Protein AF-A0AAF0TK35-F1 (afdb_monomer_lite)

Secondary structure (DSSP, 8-state):
-HHHHHHHHHHHHHHHH----------PPTTTT--SPPPGGGEETTEE-STT-STT-EEESSEEEEETT-EETTEEPP-SSSSEEEEE-TT-EEE-----PPTT------------

Organism: Solanum verrucosum (NCBI:txid315347)

Radius of gyration: 23.38 Å; chains: 1; bounding box: 75×23×52 Å

Structure (mmCIF, N/CA/C/O backbone):
data_AF-A0AAF0TK35-F1
#
_entry.id   AF-A0AAF0TK35-F1
#
loop_
_atom_site.group_PDB
_atom_site.id
_atom_site.type_symbol
_atom_site.label_atom_id
_atom_site.label_alt_id
_atom_site.label_comp_id
_atom_site.label_asym_id
_atom_site.label_entity_id
_atom_site.label_seq_id
_atom_site.pdbx_PDB_ins_code
_atom_site.Cartn_x
_atom_site.Cartn_y
_atom_site.Cartn_z
_atom_site.occupancy
_atom_site.B_iso_or_equiv
_atom_site.auth_seq_id
_atom_site.auth_comp_id
_atom_site.auth_asym_id
_atom_site.auth_atom_id
_atom_site.pdbx_PDB_model_num
ATOM 1 N N . MET A 1 1 ? 59.670 3.282 -28.898 1.00 56.31 1 MET A N 1
ATOM 2 C CA . MET A 1 1 ? 58.350 3.145 -29.568 1.00 56.31 1 MET A CA 1
ATOM 3 C C . MET A 1 1 ? 57.516 1.956 -29.062 1.00 56.31 1 MET A C 1
ATOM 5 O O . MET A 1 1 ? 56.317 2.127 -28.905 1.00 56.31 1 MET A O 1
ATOM 9 N N . LYS A 1 2 ? 58.109 0.785 -28.758 1.00 59.00 2 LYS A N 1
ATOM 10 C CA . LYS A 1 2 ? 57.382 -0.399 -28.238 1.00 59.00 2 LYS A CA 1
ATOM 11 C C . LYS A 1 2 ? 56.727 -0.200 -26.855 1.00 59.00 2 LYS A C 1
ATOM 13 O O . LYS A 1 2 ? 55.575 -0.569 -26.687 1.00 59.00 2 LYS A O 1
ATOM 18 N N . MET A 1 3 ? 57.412 0.453 -25.913 1.00 61.06 3 MET A N 1
ATOM 19 C CA . MET A 1 3 ? 56.918 0.656 -24.538 1.00 61.06 3 MET A CA 1
ATOM 20 C C . MET A 1 3 ? 55.637 1.509 -24.479 1.00 61.06 3 MET A C 1
ATOM 22 O O . MET A 1 3 ? 54.657 1.098 -23.879 1.00 61.06 3 MET A O 1
ATOM 26 N N . LYS A 1 4 ? 55.583 2.625 -25.226 1.00 68.94 4 LYS A N 1
ATOM 27 C CA . LYS A 1 4 ? 54.382 3.481 -25.325 1.00 68.94 4 LYS A CA 1
ATOM 28 C C . LYS A 1 4 ? 53.151 2.750 -25.884 1.00 68.94 4 LYS A C 1
ATOM 30 O O . LYS A 1 4 ? 52.040 3.075 -25.496 1.00 68.94 4 LYS A O 1
ATOM 35 N N . LYS A 1 5 ? 53.336 1.773 -26.786 1.00 68.94 5 LYS A N 1
ATOM 36 C CA . LYS A 1 5 ? 52.230 0.953 -27.318 1.00 68.94 5 LYS A CA 1
ATOM 37 C C . LYS A 1 5 ? 51.686 -0.029 -26.279 1.00 68.94 5 LYS A C 1
ATOM 39 O O . LYS A 1 5 ? 50.491 -0.283 -26.276 1.00 68.94 5 LYS A O 1
ATOM 44 N N . MET A 1 6 ? 52.553 -0.566 -25.422 1.00 72.31 6 MET A N 1
ATOM 45 C CA . MET A 1 6 ? 52.169 -1.505 -24.366 1.00 72.31 6 MET A CA 1
ATOM 46 C C . MET A 1 6 ? 51.419 -0.794 -23.232 1.00 72.31 6 MET A C 1
ATOM 48 O O . MET A 1 6 ? 50.382 -1.276 -22.798 1.00 72.31 6 MET A O 1
ATOM 52 N N . GLU A 1 7 ? 51.867 0.405 -22.852 1.00 79.50 7 GLU A N 1
ATOM 53 C CA . GLU A 1 7 ? 51.141 1.300 -21.936 1.00 79.50 7 GLU A CA 1
ATOM 54 C C . GLU A 1 7 ? 49.747 1.654 -22.483 1.00 79.50 7 GLU A C 1
ATOM 56 O O . GLU A 1 7 ? 48.750 1.559 -21.773 1.00 79.50 7 GLU A O 1
ATOM 61 N N . LEU A 1 8 ? 49.656 1.986 -23.777 1.00 77.94 8 LEU A N 1
ATOM 62 C CA . LEU A 1 8 ? 48.383 2.300 -24.429 1.00 77.94 8 LEU A CA 1
ATOM 63 C C . LEU A 1 8 ? 47.435 1.091 -24.463 1.00 77.94 8 LEU A C 1
ATOM 65 O O . LEU A 1 8 ? 46.242 1.243 -24.220 1.00 77.94 8 LEU A O 1
ATOM 69 N N . LEU A 1 9 ? 47.961 -0.108 -24.735 1.00 78.31 9 LEU A N 1
ATOM 70 C CA . LEU A 1 9 ? 47.181 -1.347 -24.730 1.00 78.31 9 LEU A CA 1
ATOM 71 C C . LEU A 1 9 ? 46.650 -1.668 -23.328 1.00 78.31 9 LEU A C 1
ATOM 73 O O . LEU A 1 9 ? 45.486 -2.031 -23.194 1.00 78.31 9 LEU A O 1
ATOM 77 N N . ASN A 1 10 ? 47.470 -1.478 -22.291 1.00 75.00 10 ASN A N 1
ATOM 78 C CA . ASN A 1 10 ? 47.063 -1.682 -20.901 1.00 75.00 10 ASN A CA 1
ATOM 79 C C . ASN A 1 10 ? 45.978 -0.690 -20.469 1.00 75.00 10 ASN A C 1
ATOM 81 O O . ASN A 1 10 ? 45.029 -1.089 -19.802 1.00 75.00 10 ASN A O 1
ATOM 85 N N . ILE A 1 11 ? 46.065 0.573 -20.897 1.00 78.38 11 ILE A N 1
ATOM 86 C CA . ILE A 1 11 ? 45.022 1.578 -20.645 1.00 78.38 11 ILE A CA 1
ATOM 87 C C . ILE A 1 11 ? 43.705 1.172 -21.325 1.00 78.38 11 ILE A C 1
ATOM 89 O O . ILE A 1 11 ? 42.656 1.206 -20.687 1.00 78.38 11 ILE A O 1
ATOM 93 N N . VAL A 1 12 ? 43.748 0.729 -22.588 1.00 77.62 12 VAL A N 1
ATOM 94 C CA . VAL A 1 12 ? 42.556 0.251 -23.318 1.00 77.62 12 VAL A CA 1
ATOM 95 C C . VAL A 1 12 ? 41.934 -0.971 -22.637 1.00 77.62 12 VAL A C 1
ATOM 97 O O . VAL A 1 12 ? 40.714 -1.034 -22.498 1.00 77.62 12 VAL A O 1
ATOM 100 N N . LEU A 1 13 ? 42.758 -1.915 -22.171 1.00 75.38 13 LEU A N 1
ATOM 101 C CA . LEU A 1 13 ? 42.280 -3.092 -21.447 1.00 75.38 13 LEU A CA 1
ATOM 102 C C . LEU A 1 13 ? 41.641 -2.708 -20.102 1.00 75.38 13 LEU A C 1
ATOM 104 O O . LEU A 1 13 ? 40.608 -3.265 -19.743 1.00 75.38 13 LEU A O 1
ATOM 108 N N . LEU A 1 14 ? 42.202 -1.716 -19.396 1.00 67.56 14 LEU A N 1
ATOM 109 C CA . LEU A 1 14 ? 41.631 -1.186 -18.156 1.00 67.56 14 LEU A CA 1
ATOM 110 C C . LEU A 1 14 ? 40.229 -0.610 -18.399 1.00 67.56 14 LEU A C 1
ATOM 112 O O . LEU A 1 14 ? 39.290 -0.984 -17.701 1.00 67.56 14 LEU A O 1
ATOM 116 N N . PHE A 1 15 ? 40.057 0.226 -19.431 1.00 65.25 15 PHE A N 1
ATOM 117 C CA . PHE A 1 15 ? 38.752 0.803 -19.780 1.00 65.25 15 PHE A CA 1
ATOM 118 C C . PHE A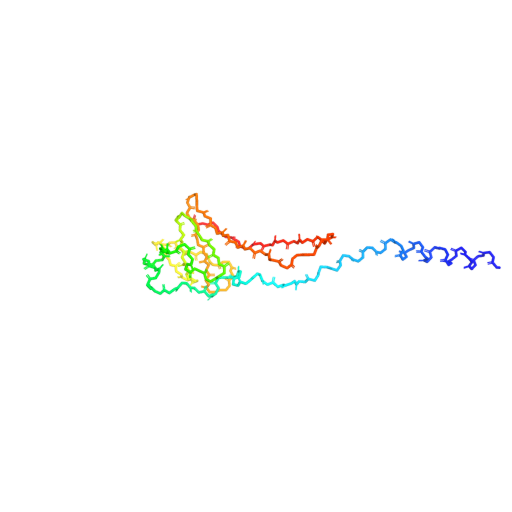 1 15 ? 37.728 -0.249 -20.228 1.00 65.25 15 PHE A C 1
ATOM 120 O O . PHE A 1 15 ? 36.547 -0.100 -19.927 1.00 65.25 15 PHE A O 1
ATOM 127 N N . ALA A 1 16 ? 38.161 -1.339 -20.871 1.00 63.97 16 ALA A N 1
ATOM 128 C CA . ALA A 1 16 ? 37.281 -2.441 -21.269 1.00 63.97 16 ALA A CA 1
ATOM 129 C C . ALA A 1 16 ? 36.735 -3.265 -20.085 1.00 63.97 16 ALA A C 1
ATOM 131 O O . ALA A 1 16 ? 35.767 -4.003 -20.249 1.00 63.97 16 ALA A O 1
ATOM 132 N N . THR A 1 17 ? 37.334 -3.144 -18.895 1.00 61.25 17 THR A N 1
ATOM 133 C CA . THR A 1 17 ? 36.877 -3.844 -17.678 1.00 61.25 17 THR A CA 1
ATOM 134 C C . THR A 1 17 ? 35.989 -2.990 -16.772 1.00 61.25 17 THR A C 1
ATOM 136 O O . THR A 1 17 ? 35.397 -3.512 -15.825 1.00 61.25 17 THR A O 1
ATOM 139 N N . ILE A 1 18 ? 35.848 -1.692 -17.068 1.00 61.44 18 ILE A N 1
ATOM 140 C CA . ILE A 1 18 ? 34.984 -0.784 -16.309 1.00 61.44 18 ILE A CA 1
ATOM 141 C C . ILE A 1 18 ? 33.526 -1.047 -16.712 1.00 61.44 18 ILE A C 1
ATOM 143 O O . ILE A 1 18 ? 32.957 -0.392 -17.581 1.00 61.44 18 ILE A O 1
ATOM 147 N N . ASN A 1 19 ? 32.900 -2.016 -16.049 1.00 57.22 19 ASN A N 1
ATOM 148 C CA . ASN A 1 19 ? 31.448 -2.140 -16.029 1.00 57.22 19 ASN A CA 1
ATOM 149 C C . ASN A 1 19 ? 30.915 -1.143 -14.994 1.00 57.22 19 ASN A C 1
ATOM 151 O O . ASN A 1 19 ? 30.770 -1.482 -13.819 1.00 57.22 19 ASN A O 1
ATOM 155 N N . VAL A 1 20 ? 30.663 0.108 -15.395 1.00 57.19 20 VAL A N 1
ATOM 156 C CA . VAL A 1 20 ? 29.907 1.025 -14.531 1.00 57.19 20 VAL A CA 1
ATOM 157 C C . VAL A 1 20 ? 28.461 0.538 -14.515 1.00 57.19 20 VAL A C 1
ATOM 159 O O . VAL A 1 20 ? 27.697 0.801 -15.441 1.00 57.19 20 VAL A O 1
ATOM 162 N N . ALA A 1 21 ? 28.076 -0.190 -13.470 1.00 55.84 21 ALA A N 1
ATOM 163 C CA . ALA A 1 21 ? 26.673 -0.434 -13.172 1.00 55.84 21 ALA A CA 1
ATOM 164 C C . ALA A 1 21 ? 26.067 0.877 -12.647 1.00 55.84 21 ALA A C 1
ATOM 166 O O . ALA A 1 21 ? 25.993 1.111 -11.443 1.00 55.84 21 ALA A O 1
ATOM 167 N N . LEU A 1 22 ? 25.697 1.780 -13.557 1.00 53.47 22 LEU A N 1
ATOM 168 C CA . LEU A 1 22 ? 24.882 2.942 -13.218 1.00 53.47 22 LEU A CA 1
ATOM 169 C C . LEU A 1 22 ? 23.465 2.443 -12.914 1.00 53.47 22 LEU A C 1
ATOM 171 O O . LEU A 1 22 ? 22.657 2.278 -13.824 1.00 53.47 22 LEU A O 1
ATOM 175 N N . SER A 1 23 ? 23.157 2.182 -11.641 1.00 54.59 23 SER A N 1
ATOM 176 C CA . SER A 1 23 ? 21.766 2.050 -11.205 1.00 54.59 23 SER A CA 1
ATOM 177 C C . SER A 1 23 ? 21.183 3.455 -11.075 1.00 54.59 23 SER A C 1
ATOM 179 O O . SER A 1 23 ? 21.419 4.147 -10.082 1.00 54.59 23 SER A O 1
ATOM 181 N N . VAL A 1 24 ? 20.456 3.907 -12.092 1.00 60.31 24 VAL A N 1
ATOM 182 C CA . VAL A 1 24 ? 19.600 5.086 -11.945 1.00 60.31 24 VAL A CA 1
ATOM 183 C C . VAL A 1 24 ? 18.477 4.696 -10.982 1.00 60.31 24 VAL A C 1
ATOM 185 O O . VAL A 1 24 ? 17.807 3.687 -11.188 1.00 60.31 24 VAL A O 1
ATO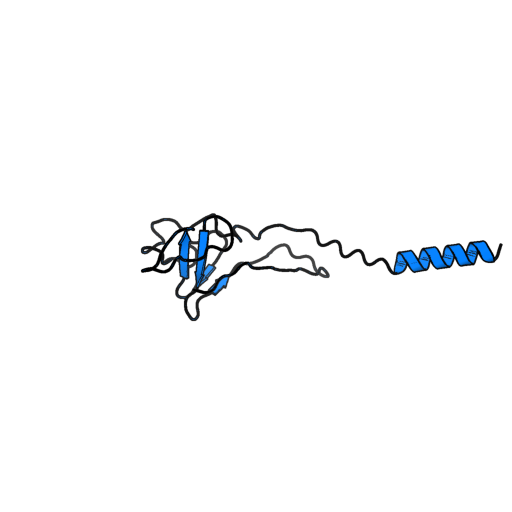M 188 N N . GLN A 1 25 ? 18.303 5.447 -9.892 1.00 60.84 25 GLN A N 1
ATOM 189 C CA . GLN A 1 25 ? 17.103 5.308 -9.071 1.00 60.84 25 GLN A CA 1
ATOM 190 C C . GLN A 1 25 ? 15.935 5.920 -9.848 1.00 60.84 25 GLN A C 1
ATOM 192 O O . GLN A 1 25 ? 15.770 7.136 -9.858 1.00 60.84 25 GLN A O 1
ATOM 197 N N . ASP A 1 26 ? 15.116 5.067 -10.462 1.00 69.81 26 ASP A N 1
ATOM 198 C CA . ASP A 1 26 ? 13.867 5.465 -11.135 1.00 69.81 26 ASP A CA 1
ATOM 199 C C . ASP A 1 26 ? 12.784 5.950 -10.144 1.00 69.81 26 ASP A C 1
ATOM 201 O O . ASP A 1 26 ? 11.714 6.409 -10.544 1.00 69.81 26 ASP A O 1
ATOM 205 N N . GLY A 1 27 ? 13.079 5.908 -8.840 1.00 86.06 27 GLY A N 1
ATOM 206 C CA . GLY A 1 27 ? 12.195 6.355 -7.773 1.00 86.06 27 GLY A CA 1
ATOM 207 C C . GLY A 1 27 ? 11.132 5.318 -7.422 1.00 86.06 27 GLY A C 1
ATOM 208 O O . GLY A 1 27 ? 11.296 4.118 -7.647 1.00 86.06 27 GLY A O 1
ATOM 209 N N . LEU A 1 28 ? 10.048 5.786 -6.808 1.00 90.56 28 LEU A N 1
ATOM 210 C CA . LEU A 1 28 ? 8.918 4.933 -6.455 1.00 90.56 28 LEU A CA 1
ATOM 211 C C . LEU A 1 28 ? 8.102 4.572 -7.699 1.00 90.56 28 LEU A C 1
ATOM 213 O O . LEU A 1 28 ? 7.863 5.412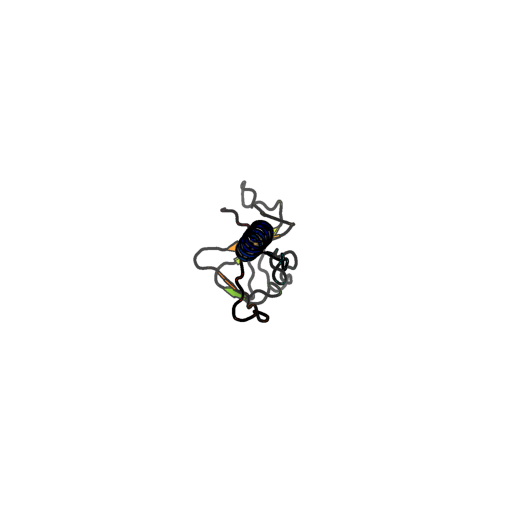 -8.569 1.00 90.56 28 LEU A O 1
ATOM 217 N N . LEU A 1 29 ? 7.564 3.350 -7.717 1.00 92.56 29 LEU A N 1
ATOM 218 C CA . LEU A 1 29 ? 6.412 3.050 -8.568 1.00 92.56 29 LEU A CA 1
ATOM 219 C C . LEU A 1 29 ? 5.263 4.022 -8.236 1.00 92.56 29 LEU A C 1
ATOM 221 O O . LEU A 1 29 ? 5.206 4.530 -7.111 1.00 92.56 29 LEU A O 1
ATOM 225 N N . PRO A 1 30 ? 4.326 4.278 -9.167 1.00 94.31 30 PRO A N 1
ATOM 226 C CA . PRO A 1 30 ? 3.170 5.126 -8.891 1.00 94.31 30 PRO A CA 1
ATOM 227 C C . PRO A 1 30 ? 2.461 4.711 -7.595 1.00 94.31 30 PRO A C 1
ATOM 229 O O . PRO A 1 30 ? 1.999 3.579 -7.467 1.00 94.31 30 PRO A O 1
ATOM 232 N N . ASN A 1 31 ? 2.425 5.625 -6.619 1.00 96.31 31 ASN A N 1
ATOM 233 C CA . ASN A 1 31 ? 1.905 5.381 -5.268 1.00 96.31 31 ASN A CA 1
ATOM 234 C C . ASN A 1 31 ? 2.506 4.132 -4.575 1.00 96.31 31 ASN A C 1
ATOM 236 O O . ASN A 1 31 ? 1.815 3.420 -3.852 1.00 96.31 31 ASN A O 1
ATOM 240 N N . GLY A 1 32 ? 3.785 3.823 -4.814 1.00 95.38 32 GLY A N 1
ATOM 241 C CA . GLY A 1 32 ? 4.458 2.633 -4.275 1.00 95.38 32 GLY A CA 1
ATOM 242 C C . GLY A 1 32 ? 4.761 2.682 -2.775 1.00 95.38 32 GLY A C 1
ATOM 243 O O . GLY A 1 32 ? 5.078 1.654 -2.189 1.00 95.38 32 GLY A O 1
ATOM 244 N N . ASN A 1 33 ? 4.635 3.858 -2.161 1.00 96.00 33 ASN A N 1
ATOM 245 C CA . ASN A 1 33 ? 4.695 4.068 -0.714 1.00 96.00 33 ASN A CA 1
ATOM 246 C C . ASN A 1 33 ? 3.305 4.187 -0.065 1.00 96.00 33 ASN A C 1
ATOM 248 O O . ASN A 1 33 ? 3.220 4.417 1.132 1.00 96.00 33 ASN A O 1
ATOM 252 N N . PHE A 1 34 ? 2.224 4.048 -0.841 1.00 97.56 34 PHE A N 1
ATOM 253 C CA . PHE A 1 34 ? 0.838 4.052 -0.361 1.00 97.56 34 PHE A CA 1
ATOM 254 C C . PHE A 1 34 ? 0.378 5.328 0.356 1.00 97.56 34 PHE A C 1
ATOM 256 O O . PHE A 1 34 ? -0.598 5.281 1.092 1.00 97.56 34 PHE A O 1
ATOM 263 N N . GLU A 1 35 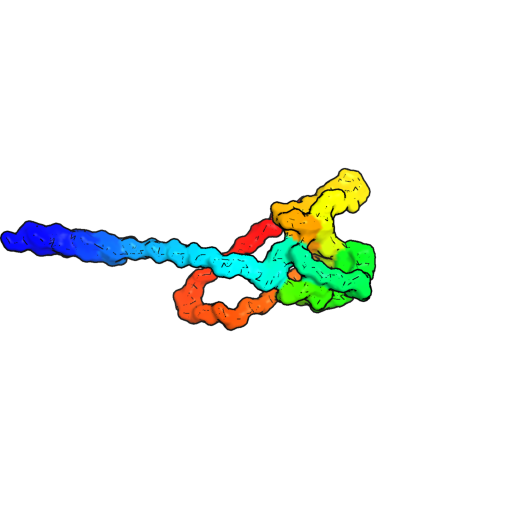? 1.007 6.480 0.121 1.00 97.88 35 GLU A N 1
ATOM 264 C CA . GLU A 1 35 ? 0.580 7.746 0.742 1.00 97.88 35 GLU A CA 1
ATOM 265 C C . GLU A 1 35 ? -0.747 8.281 0.174 1.00 97.88 35 GLU A C 1
ATOM 267 O O . GLU A 1 35 ? -1.420 9.105 0.796 1.00 97.88 35 GLU A O 1
ATOM 272 N N . GLN A 1 36 ? -1.150 7.808 -1.009 1.00 98.12 36 GLN A N 1
ATOM 273 C CA . GLN A 1 36 ? -2.470 8.074 -1.572 1.00 98.12 36 GLN A CA 1
ATOM 274 C C . GLN A 1 36 ? -3.392 6.900 -1.245 1.00 98.12 36 GLN A C 1
ATOM 276 O O . GLN A 1 36 ? -3.229 5.796 -1.771 1.00 98.12 36 GLN A O 1
ATOM 281 N N . GLY A 1 37 ? -4.364 7.149 -0.369 1.00 97.19 37 GLY A N 1
ATOM 282 C CA . GLY A 1 37 ? -5.256 6.121 0.154 1.00 97.19 37 GLY A CA 1
ATOM 283 C C . GLY A 1 37 ? -6.593 5.975 -0.587 1.00 97.19 37 GLY A C 1
ATOM 284 O O . GLY A 1 37 ? -6.953 6.810 -1.422 1.00 97.19 37 GLY A O 1
ATOM 285 N N . PRO A 1 38 ? -7.368 4.935 -0.235 1.00 98.19 38 PRO A N 1
ATOM 286 C CA . PRO A 1 38 ? -8.753 4.751 -0.664 1.00 98.19 38 PRO A CA 1
ATOM 287 C C . PRO A 1 38 ? -9.696 5.889 -0.270 1.00 98.19 38 PRO A C 1
ATOM 289 O O . PRO A 1 38 ? -9.493 6.583 0.729 1.00 98.19 38 PRO A O 1
ATOM 292 N N . LYS A 1 39 ? -10.821 6.016 -0.985 1.00 98.06 39 LYS A N 1
ATOM 293 C CA . LYS A 1 39 ? -11.936 6.861 -0.529 1.00 98.06 39 LYS A CA 1
ATOM 294 C C . LYS A 1 39 ? -12.611 6.224 0.684 1.00 98.06 39 LYS A C 1
ATOM 296 O O . LYS A 1 39 ? -12.739 5.007 0.756 1.00 98.06 39 LYS A O 1
ATOM 301 N N . ALA A 1 40 ? -13.169 7.042 1.577 1.00 96.62 40 ALA A N 1
ATOM 302 C CA . ALA A 1 40 ? -13.906 6.548 2.745 1.00 96.62 40 ALA A CA 1
ATOM 303 C C . ALA A 1 40 ? -15.061 5.590 2.380 1.00 96.62 40 ALA A C 1
ATOM 305 O O . ALA A 1 40 ? -15.335 4.649 3.116 1.00 96.62 40 ALA A O 1
ATOM 306 N N . SER A 1 41 ? -15.707 5.779 1.222 1.00 98.00 41 SER A N 1
ATOM 307 C CA . SER A 1 41 ? -16.770 4.891 0.725 1.00 98.00 41 SER A CA 1
ATOM 308 C C . SER A 1 41 ? -16.279 3.513 0.261 1.00 98.00 41 SER A C 1
ATOM 310 O O . SER A 1 41 ? -17.092 2.614 0.076 1.00 98.00 41 SER A O 1
ATOM 312 N N . GLN A 1 42 ? -14.971 3.345 0.058 1.00 98.38 42 GLN A N 1
ATOM 313 C CA . GLN A 1 42 ? -14.315 2.097 -0.353 1.00 98.38 42 GLN A CA 1
ATOM 314 C C . GLN A 1 42 ? -13.661 1.374 0.839 1.00 98.38 42 GLN A C 1
ATOM 316 O O . GLN A 1 42 ? -12.814 0.497 0.659 1.00 98.38 42 GLN A O 1
ATOM 321 N N . MET A 1 43 ? -14.030 1.771 2.060 1.00 97.81 43 MET A N 1
ATOM 322 C CA . MET A 1 43 ? -13.444 1.293 3.306 1.00 97.81 43 MET A CA 1
ATOM 323 C C . MET A 1 43 ? -14.533 0.831 4.274 1.00 97.81 43 MET A C 1
ATOM 325 O O . MET A 1 43 ? -15.601 1.433 4.380 1.00 97.81 43 MET A O 1
ATOM 329 N N . LYS A 1 44 ? -14.236 -0.216 5.046 1.00 97.69 44 LYS A N 1
ATOM 330 C CA . LYS A 1 44 ? -15.001 -0.619 6.231 1.00 97.69 44 LYS A CA 1
ATOM 331 C C . LYS A 1 44 ? -14.056 -0.651 7.428 1.00 97.69 44 LYS A C 1
ATOM 333 O O . LYS A 1 44 ? -13.390 -1.653 7.679 1.00 97.69 44 LYS A O 1
ATOM 338 N N . GLY A 1 45 ? -13.991 0.466 8.151 1.00 95.31 45 GLY A N 1
ATOM 339 C CA . GLY A 1 45 ? -12.919 0.693 9.120 1.00 95.31 45 GLY A CA 1
ATOM 340 C C . GLY A 1 45 ? -11.581 0.795 8.388 1.00 95.31 45 GLY A C 1
ATOM 341 O O . GLY A 1 45 ? -11.445 1.598 7.471 1.00 95.31 45 GLY A O 1
ATOM 342 N N . THR A 1 46 ? -10.622 -0.046 8.762 1.00 95.56 46 THR A N 1
ATOM 343 C CA . THR A 1 46 ? -9.301 -0.164 8.119 1.00 95.56 46 THR A CA 1
ATOM 344 C C . THR A 1 46 ? -9.306 -1.096 6.916 1.00 95.56 46 THR A C 1
ATOM 346 O O . THR A 1 46 ? -8.385 -1.045 6.108 1.00 95.56 46 THR A O 1
ATOM 349 N N . LYS A 1 47 ? -10.332 -1.944 6.768 1.00 97.94 47 LYS A N 1
ATOM 350 C CA . LYS A 1 47 ? -10.425 -2.900 5.665 1.00 97.94 47 LYS A CA 1
ATOM 351 C C . LYS A 1 47 ? -10.798 -2.190 4.369 1.00 97.94 47 LYS A C 1
ATOM 353 O O . LYS A 1 47 ? -11.831 -1.520 4.312 1.00 97.94 47 LYS A O 1
ATOM 358 N N . VAL A 1 48 ? -10.010 -2.414 3.324 1.00 98.56 48 VAL A N 1
ATOM 359 C CA . VAL A 1 48 ? -10.312 -1.962 1.964 1.00 98.56 48 VAL A CA 1
ATOM 360 C C . VAL A 1 48 ? -11.337 -2.913 1.344 1.00 98.56 48 VAL A C 1
ATOM 362 O O . VAL A 1 48 ? -11.171 -4.132 1.402 1.00 98.56 48 VAL A O 1
ATOM 365 N N . THR A 1 49 ? -12.434 -2.380 0.806 1.00 98.12 49 THR A N 1
ATOM 366 C CA . THR A 1 49 ? -13.555 -3.194 0.298 1.00 98.12 49 THR A CA 1
ATOM 367 C C . THR A 1 49 ? -13.648 -3.242 -1.221 1.00 98.12 49 THR A C 1
ATOM 369 O O . THR A 1 49 ? -14.265 -4.164 -1.751 1.00 98.12 49 THR A O 1
ATOM 372 N N . ASP A 1 50 ? -13.040 -2.286 -1.919 1.00 98.06 50 ASP A N 1
ATOM 373 C CA . ASP A 1 50 ? -13.006 -2.233 -3.380 1.00 98.06 50 ASP A CA 1
ATOM 374 C C . ASP A 1 50 ? -11.623 -2.692 -3.898 1.00 98.06 50 ASP A C 1
ATOM 376 O O . ASP A 1 50 ? -10.605 -2.130 -3.478 1.00 98.06 50 ASP A O 1
ATOM 380 N N . PRO A 1 51 ? -11.555 -3.689 -4.807 1.00 98.06 51 PRO A N 1
ATOM 381 C CA . PRO A 1 51 ? -10.304 -4.187 -5.387 1.00 98.06 51 PRO A CA 1
ATOM 382 C C . PRO A 1 51 ? -9.422 -3.135 -6.077 1.00 98.06 51 PRO A C 1
ATOM 384 O O . PRO A 1 51 ? -8.238 -3.387 -6.280 1.00 98.06 51 PRO A O 1
ATOM 387 N N . HIS A 1 52 ? -9.974 -1.974 -6.438 1.00 98.06 52 HIS A N 1
ATOM 388 C CA . HIS A 1 52 ? -9.260 -0.882 -7.112 1.00 98.06 52 HIS A CA 1
ATOM 389 C C . HIS A 1 52 ? -9.236 0.403 -6.272 1.00 98.06 52 HIS A C 1
ATOM 391 O O . HIS A 1 52 ? -9.068 1.501 -6.805 1.00 98.06 52 HIS A O 1
ATOM 397 N N . ALA A 1 53 ? -9.461 0.298 -4.959 1.00 98.12 53 ALA A N 1
ATOM 398 C CA . ALA A 1 53 ? -9.564 1.474 -4.103 1.00 98.12 53 ALA A CA 1
ATOM 399 C C . ALA A 1 53 ? -8.233 2.204 -3.906 1.00 98.12 53 ALA A C 1
ATOM 401 O O . ALA A 1 53 ? -8.227 3.421 -3.741 1.00 98.12 53 ALA A O 1
ATOM 402 N N . ILE A 1 54 ? -7.119 1.467 -3.886 1.00 98.31 54 ILE A N 1
ATOM 403 C CA . ILE A 1 54 ? -5.786 2.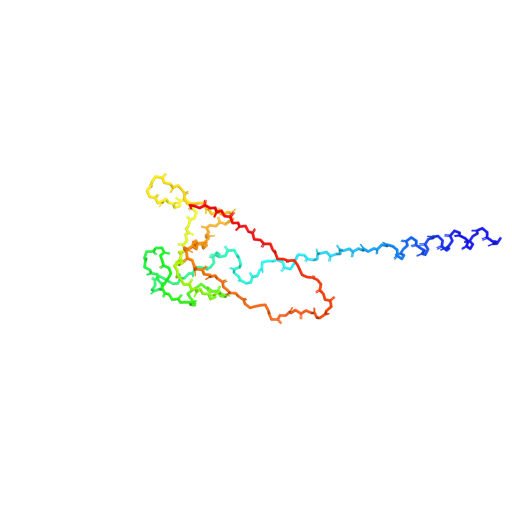045 -3.716 1.00 98.31 54 ILE A CA 1
ATOM 404 C C . ILE A 1 54 ? -5.308 2.531 -5.091 1.00 98.31 54 ILE A C 1
ATOM 406 O O . ILE A 1 54 ? -5.156 1.717 -6.003 1.00 98.31 54 ILE A O 1
ATOM 410 N N . PRO A 1 55 ? -5.051 3.838 -5.277 1.00 98.06 55 PRO A N 1
ATOM 411 C CA . PRO A 1 55 ? -4.590 4.371 -6.555 1.00 98.06 55 PRO A CA 1
ATOM 412 C C . PRO A 1 55 ? -3.367 3.614 -7.083 1.00 98.06 55 PRO A C 1
ATOM 414 O O . PRO A 1 55 ? -2.390 3.461 -6.355 1.00 98.06 55 PRO A O 1
ATOM 417 N N . HIS A 1 56 ? -3.419 3.187 -8.352 1.00 97.38 56 HIS A N 1
ATOM 418 C CA . HIS A 1 56 ? -2.377 2.431 -9.079 1.00 97.38 56 HIS A CA 1
ATOM 419 C C . HIS A 1 56 ? -2.150 0.969 -8.661 1.00 97.38 56 HIS A C 1
ATOM 421 O O . HIS 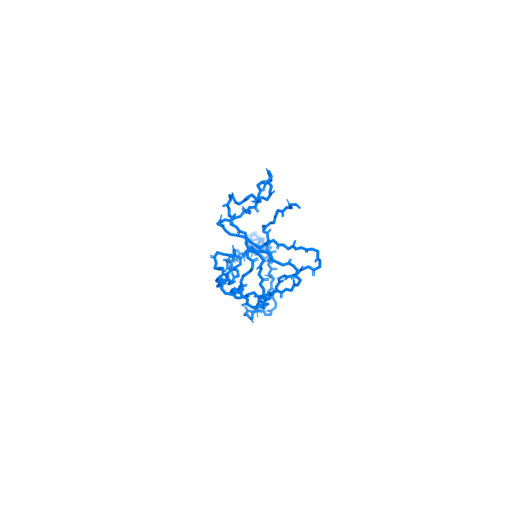A 1 56 ? -1.299 0.296 -9.255 1.00 97.38 56 HIS A O 1
ATOM 427 N N . TRP A 1 57 ? -2.924 0.461 -7.702 1.00 98.31 57 TRP A N 1
ATOM 428 C CA . TRP A 1 57 ? -2.791 -0.898 -7.192 1.00 98.31 57 TRP A CA 1
ATOM 429 C C . TRP A 1 57 ? -4.124 -1.642 -7.239 1.00 98.31 57 TRP A C 1
ATOM 431 O O . TRP A 1 57 ? -5.169 -1.128 -6.852 1.00 98.31 57 TRP A O 1
ATOM 441 N N . GLU A 1 58 ? -4.071 -2.887 -7.694 1.00 98.44 58 GLU A N 1
ATOM 442 C CA . GLU A 1 58 ? -5.152 -3.854 -7.540 1.00 98.44 58 GLU A CA 1
ATOM 443 C C . GLU A 1 58 ? -4.899 -4.696 -6.295 1.00 98.44 58 GLU A C 1
ATOM 445 O O . GLU A 1 58 ? -3.763 -5.105 -6.042 1.00 98.44 58 GLU A O 1
ATOM 450 N N . ILE A 1 59 ? -5.958 -5.007 -5.555 1.00 98.50 59 ILE A N 1
ATOM 451 C CA . ILE A 1 59 ? -5.881 -5.828 -4.348 1.00 98.50 59 ILE A CA 1
ATOM 452 C C . ILE A 1 59 ? -6.804 -7.038 -4.424 1.00 98.50 59 ILE A C 1
ATOM 454 O O . ILE A 1 59 ? -7.817 -7.035 -5.124 1.00 98.50 59 ILE A O 1
ATOM 458 N N . SER A 1 60 ? -6.468 -8.070 -3.660 1.00 98.50 60 SER A N 1
ATOM 459 C CA . SER A 1 60 ? -7.342 -9.216 -3.416 1.00 98.50 60 SER A CA 1
ATOM 460 C C . SER A 1 60 ? -7.131 -9.760 -2.010 1.00 98.50 60 SER A C 1
ATOM 462 O O . SER A 1 60 ? -6.080 -9.548 -1.405 1.00 98.50 60 SER A O 1
ATOM 464 N N . GLY A 1 61 ? -8.128 -10.483 -1.508 1.00 98.12 61 GLY A N 1
ATOM 465 C CA . GLY A 1 61 ? -8.122 -11.047 -0.164 1.00 98.12 61 GLY A CA 1
ATOM 466 C C . GLY A 1 61 ? -8.388 -10.003 0.920 1.00 98.12 61 GLY A C 1
ATOM 467 O O . GLY A 1 61 ? -9.087 -9.008 0.709 1.00 98.12 61 GLY A O 1
ATOM 468 N N . TYR A 1 62 ? -7.877 -10.261 2.123 1.00 97.88 62 TYR A N 1
ATOM 469 C CA . TYR A 1 62 ? -8.018 -9.350 3.254 1.00 97.88 62 TYR A CA 1
ATOM 470 C C . TYR A 1 62 ? -6.891 -8.312 3.242 1.00 97.88 62 TYR A C 1
ATOM 472 O O . TYR A 1 62 ? -5.755 -8.625 3.582 1.00 97.88 62 TYR A O 1
ATOM 480 N N . VAL A 1 63 ? -7.208 -7.074 2.861 1.00 98.44 63 VAL A N 1
ATOM 481 C CA . VAL A 1 63 ? -6.248 -5.962 2.840 1.00 98.44 63 VAL A CA 1
ATOM 482 C C . VAL A 1 63 ? -6.757 -4.819 3.699 1.00 98.44 63 VAL A C 1
ATOM 484 O O . VAL A 1 63 ? -7.924 -4.425 3.621 1.00 98.44 63 VAL A O 1
ATOM 487 N N . GLU A 1 64 ? -5.861 -4.269 4.506 1.00 97.75 64 GLU A N 1
ATOM 488 C CA . GLU A 1 64 ? -6.118 -3.082 5.304 1.00 97.75 64 GLU A CA 1
ATOM 489 C C . GLU A 1 64 ? -5.211 -1.932 4.901 1.00 97.75 64 GLU A C 1
ATOM 491 O O . GLU A 1 64 ? -4.041 -2.127 4.580 1.00 97.75 64 GLU A O 1
ATOM 496 N N . TYR A 1 65 ? -5.759 -0.726 4.971 1.00 97.88 65 TYR A N 1
ATOM 497 C CA . TYR A 1 65 ? -5.013 0.514 4.854 1.00 97.88 65 TYR A CA 1
ATOM 498 C C . TYR A 1 65 ? -4.813 1.081 6.258 1.00 97.88 65 TYR A C 1
ATOM 500 O O . TYR A 1 65 ? -5.785 1.407 6.946 1.00 97.88 65 TYR A O 1
ATOM 508 N N . ILE A 1 66 ? -3.559 1.137 6.702 1.00 97.12 66 ILE A N 1
ATOM 509 C CA . ILE A 1 66 ? -3.194 1.500 8.072 1.00 97.12 66 ILE A CA 1
ATOM 510 C C . ILE A 1 66 ? -2.421 2.811 8.098 1.00 97.12 66 ILE A C 1
ATOM 512 O O . ILE A 1 66 ? -1.711 3.151 7.152 1.00 97.12 66 ILE A O 1
ATOM 516 N N . LYS A 1 67 ? -2.558 3.543 9.204 1.00 96.75 67 LYS A N 1
ATOM 517 C CA . LYS A 1 67 ? -1.848 4.801 9.447 1.00 96.75 67 LYS A CA 1
ATOM 518 C C . LYS A 1 67 ? -0.780 4.624 10.525 1.00 96.75 67 LYS A C 1
ATOM 520 O O . LYS A 1 67 ? -0.991 3.900 11.497 1.00 96.75 67 LYS A O 1
ATOM 525 N N . ALA A 1 68 ? 0.336 5.335 10.397 1.00 96.19 68 ALA A N 1
ATOM 526 C CA . ALA A 1 68 ? 1.377 5.382 11.414 1.00 96.19 68 ALA A CA 1
ATOM 527 C C . ALA A 1 68 ? 0.796 5.817 12.771 1.00 96.19 68 ALA A C 1
ATOM 529 O O . ALA A 1 68 ? -0.011 6.748 12.853 1.00 96.19 68 ALA A O 1
ATOM 530 N N . GLY A 1 69 ? 1.196 5.125 13.840 1.00 94.19 69 GLY A N 1
ATOM 531 C CA . GLY A 1 69 ? 0.666 5.357 15.188 1.00 94.19 69 GLY A CA 1
ATOM 532 C C . GLY A 1 69 ? -0.626 4.598 15.508 1.00 94.19 69 GLY A C 1
ATOM 533 O O . GLY A 1 69 ? -1.079 4.644 16.648 1.00 94.19 69 GLY A O 1
ATOM 534 N N . GLN A 1 70 ? -1.231 3.902 14.541 1.00 94.69 70 GLN A N 1
ATOM 535 C CA . GLN A 1 70 ? -2.432 3.108 14.783 1.00 94.69 70 GLN A CA 1
ATOM 536 C C . GLN A 1 70 ? -2.122 1.883 15.649 1.00 94.69 70 GLN A C 1
ATOM 538 O O . GLN A 1 70 ? -1.139 1.178 15.421 1.00 94.69 70 GLN A O 1
ATOM 543 N N . THR A 1 71 ? -2.999 1.590 16.607 1.00 94.00 71 THR A N 1
ATOM 544 C CA . THR A 1 71 ? -2.912 0.395 17.446 1.00 94.00 71 THR A CA 1
ATOM 545 C C . THR A 1 71 ? -4.011 -0.612 17.111 1.00 94.00 71 THR A C 1
ATOM 547 O O . THR A 1 71 ? -5.088 -0.259 16.625 1.00 94.00 71 THR A O 1
ATOM 550 N N . GLN A 1 72 ? -3.739 -1.887 17.374 1.00 90.06 72 GLN A N 1
ATOM 551 C CA . GLN A 1 72 ? -4.727 -2.957 17.396 1.00 90.06 72 GLN A CA 1
ATOM 552 C C . GLN A 1 72 ? -4.619 -3.684 18.736 1.00 90.06 72 GLN A C 1
ATOM 554 O O . GLN A 1 72 ? -3.656 -4.409 18.985 1.00 90.06 72 GLN A O 1
ATOM 559 N N . GLY A 1 73 ? -5.602 -3.458 19.610 1.00 90.38 73 GLY A N 1
ATOM 560 C CA . GLY A 1 73 ? -5.440 -3.767 21.031 1.00 90.38 73 GLY A CA 1
ATOM 561 C C . GLY A 1 73 ? -4.272 -2.959 21.603 1.00 90.38 73 GLY A C 1
ATOM 562 O O . GLY A 1 73 ? -4.165 -1.762 21.336 1.00 90.38 73 GLY A O 1
ATOM 563 N N . ASP A 1 74 ? -3.369 -3.636 22.309 1.00 91.00 74 ASP A N 1
ATOM 564 C CA . ASP A 1 74 ? -2.172 -3.023 22.900 1.00 91.00 74 ASP A CA 1
ATOM 565 C C . ASP A 1 74 ? -0.968 -2.976 21.937 1.00 91.00 74 ASP A C 1
ATOM 567 O O . ASP A 1 74 ? 0.102 -2.481 22.291 1.00 91.00 74 ASP A O 1
ATOM 571 N N . MET A 1 75 ? -1.116 -3.489 20.709 1.00 91.56 75 MET A N 1
ATOM 572 C CA . MET A 1 75 ? -0.028 -3.570 19.733 1.00 91.56 75 MET A CA 1
ATOM 573 C C . MET A 1 75 ? -0.022 -2.365 18.791 1.00 91.56 75 MET A C 1
ATOM 575 O O . MET A 1 75 ? -1.019 -2.082 18.128 1.00 91.56 75 MET A O 1
ATOM 579 N N . LEU A 1 76 ? 1.124 -1.693 18.673 1.00 92.50 76 LEU A N 1
ATOM 580 C CA . LEU A 1 76 ? 1.361 -0.672 17.653 1.00 92.50 76 LEU A CA 1
ATOM 581 C C . LEU A 1 76 ? 1.574 -1.335 16.287 1.00 92.50 76 LEU A C 1
ATOM 583 O O . LEU A 1 76 ? 2.459 -2.176 16.140 1.00 92.50 76 LEU A O 1
ATOM 587 N N . LEU A 1 77 ? 0.794 -0.936 15.282 1.00 93.81 77 LEU A N 1
ATOM 588 C CA . LEU A 1 77 ? 0.988 -1.405 13.914 1.00 93.81 77 LEU A CA 1
ATOM 589 C C . LEU A 1 77 ? 2.170 -0.649 13.275 1.00 93.81 77 LEU A C 1
ATOM 591 O O . LEU A 1 77 ? 2.135 0.583 13.196 1.00 93.81 77 LEU A O 1
ATOM 595 N N . PRO A 1 78 ? 3.223 -1.354 12.823 1.00 94.38 78 PRO A N 1
ATOM 596 C CA . PRO A 1 78 ? 4.377 -0.741 12.194 1.00 94.38 78 PRO A CA 1
ATOM 597 C C . PRO A 1 78 ? 4.015 -0.227 10.798 1.00 94.38 78 PRO A C 1
ATOM 599 O O . PRO A 1 78 ? 3.465 -0.954 9.970 1.00 94.38 78 PRO A O 1
ATOM 602 N N . VAL A 1 79 ? 4.393 1.019 10.528 1.00 96.44 79 VAL A N 1
ATOM 603 C CA . VAL A 1 79 ? 4.432 1.608 9.187 1.00 96.44 79 VAL A CA 1
ATOM 604 C C . VAL A 1 79 ? 5.911 1.816 8.851 1.00 96.44 79 VAL A C 1
ATOM 606 O O . VAL A 1 79 ? 6.545 2.654 9.494 1.00 96.44 79 VAL A O 1
ATOM 609 N N . PRO A 1 80 ? 6.498 1.015 7.937 1.00 93.00 80 PRO A N 1
ATOM 610 C CA . PRO A 1 80 ? 7.943 1.032 7.685 1.00 93.00 80 PRO A CA 1
ATOM 611 C C . PRO A 1 80 ? 8.477 2.362 7.144 1.00 93.00 80 PRO A C 1
ATOM 613 O O . PRO A 1 80 ? 9.630 2.705 7.389 1.00 93.00 80 PRO A O 1
ATOM 616 N N . GLU A 1 81 ? 7.654 3.093 6.396 1.00 92.19 81 GLU A N 1
ATOM 617 C CA . GLU A 1 81 ? 8.021 4.338 5.730 1.00 92.19 81 GLU A CA 1
ATOM 618 C C . GLU A 1 81 ? 6.781 5.227 5.587 1.00 92.19 81 GLU A C 1
ATOM 620 O O . GLU A 1 81 ? 5.687 4.719 5.356 1.00 92.19 81 GLU A O 1
ATOM 625 N N . GLY A 1 82 ? 6.948 6.546 5.716 1.00 95.38 82 GLY A N 1
ATOM 626 C CA . GLY A 1 82 ? 5.858 7.501 5.515 1.00 95.38 82 GLY A CA 1
ATOM 627 C C . GLY A 1 82 ? 4.802 7.496 6.626 1.00 95.38 82 GLY A C 1
ATOM 628 O O . GLY A 1 82 ? 5.097 7.262 7.800 1.00 95.38 82 GLY A O 1
ATOM 629 N N . ALA A 1 83 ? 3.570 7.835 6.255 1.00 97.62 83 ALA A N 1
ATOM 630 C CA . ALA A 1 83 ? 2.418 7.916 7.142 1.00 97.62 83 ALA A CA 1
ATOM 631 C C . ALA A 1 83 ? 1.442 6.748 6.961 1.00 97.62 83 ALA A C 1
ATOM 633 O O . ALA A 1 83 ? 0.627 6.518 7.862 1.00 97.62 83 ALA A O 1
ATOM 634 N N . PHE A 1 84 ? 1.507 6.020 5.844 1.00 97.94 84 PHE A N 1
ATOM 635 C CA . PHE A 1 84 ? 0.567 4.951 5.525 1.00 97.94 84 PHE A CA 1
ATOM 636 C C . PHE A 1 84 ? 1.250 3.680 5.023 1.00 97.94 84 PHE A C 1
ATOM 638 O O . PHE A 1 84 ? 2.346 3.698 4.478 1.00 97.94 84 PHE A O 1
ATOM 645 N N . ALA A 1 85 ? 0.576 2.548 5.208 1.00 97.62 85 ALA A N 1
ATOM 646 C CA . ALA A 1 85 ? 0.983 1.275 4.632 1.00 97.62 85 ALA A CA 1
ATOM 647 C C . ALA A 1 85 ? -0.237 0.402 4.332 1.00 97.62 85 ALA A C 1
ATOM 649 O O . ALA A 1 85 ? -1.333 0.610 4.863 1.00 97.62 85 ALA A O 1
ATOM 650 N N . VAL A 1 86 ? -0.023 -0.618 3.504 1.00 97.50 86 VAL A N 1
ATOM 651 C CA . VAL A 1 86 ? -0.982 -1.705 3.307 1.00 97.50 86 VAL A CA 1
ATOM 652 C C . VAL A 1 86 ? -0.584 -2.898 4.166 1.00 97.50 86 VAL A C 1
ATOM 654 O O . VAL A 1 86 ? 0.566 -3.337 4.143 1.00 97.50 86 VAL A O 1
ATOM 657 N N . ARG A 1 87 ? -1.538 -3.439 4.922 1.00 96.94 87 ARG A N 1
ATOM 658 C CA . ARG A 1 87 ? -1.368 -4.688 5.666 1.00 96.94 87 ARG A CA 1
ATOM 659 C C . ARG A 1 87 ? -2.126 -5.801 4.963 1.00 96.94 87 ARG A C 1
ATOM 661 O O . ARG A 1 87 ? -3.316 -5.667 4.682 1.00 96.94 87 ARG A O 1
ATOM 668 N N . LEU A 1 88 ? -1.425 -6.894 4.692 1.00 97.31 88 LEU A N 1
ATOM 669 C CA . LEU A 1 88 ? -1.968 -8.064 4.013 1.00 97.31 88 LEU A CA 1
ATOM 670 C C . LEU A 1 88 ? -2.321 -9.136 5.039 1.00 97.31 88 LEU A C 1
ATOM 672 O O . LEU A 1 88 ? -1.514 -9.460 5.909 1.00 97.31 88 LEU A O 1
ATOM 676 N N . GLY A 1 89 ? -3.537 -9.661 4.939 1.00 96.94 89 GLY A N 1
ATOM 677 C CA . GLY A 1 89 ? -3.937 -10.885 5.616 1.00 96.94 89 GLY A CA 1
ATOM 678 C C . GLY A 1 89 ? -3.464 -12.128 4.866 1.00 96.94 89 GLY A C 1
ATOM 679 O O . GLY A 1 89 ? -2.762 -12.052 3.857 1.00 96.94 89 GLY A O 1
ATOM 680 N N . GLU A 1 90 ? -3.887 -13.284 5.365 1.00 96.06 90 GLU A N 1
ATOM 681 C CA . GLU A 1 90 ? -3.648 -14.571 4.714 1.00 96.06 90 GLU A CA 1
ATOM 682 C C . GLU A 1 90 ? -4.222 -14.578 3.286 1.00 96.06 90 GLU A C 1
ATOM 684 O O . GLU A 1 90 ? -5.309 -14.044 3.041 1.00 96.06 90 GLU A O 1
ATOM 689 N N . ASP A 1 91 ? -3.445 -15.119 2.345 1.00 95.69 91 ASP A N 1
ATOM 690 C CA . ASP A 1 91 ? -3.753 -15.212 0.909 1.00 95.69 91 ASP A CA 1
ATOM 691 C C . ASP A 1 91 ? -4.105 -13.886 0.202 1.00 95.69 91 ASP A C 1
ATOM 693 O O . ASP A 1 91 ? -4.629 -13.878 -0.917 1.00 95.69 91 ASP A O 1
ATOM 697 N N . ALA A 1 92 ? -3.808 -12.742 0.823 1.00 98.19 92 ALA A N 1
ATOM 698 C CA . ALA A 1 92 ? -4.016 -11.433 0.222 1.00 98.19 92 ALA A CA 1
ATOM 699 C C . ALA A 1 92 ? -2.839 -11.023 -0.674 1.00 98.19 92 ALA A C 1
ATOM 701 O O . ALA A 1 92 ? -1.685 -11.379 -0.427 1.00 98.19 92 ALA A O 1
ATOM 702 N N . TYR A 1 93 ? -3.116 -10.218 -1.701 1.00 97.88 93 TYR A N 1
ATOM 703 C CA . TYR A 1 93 ? -2.072 -9.648 -2.550 1.00 97.88 93 TYR A CA 1
ATOM 704 C C . TYR A 1 93 ? -2.363 -8.201 -2.936 1.00 97.88 93 TYR A C 1
ATOM 706 O O . TYR A 1 93 ? -3.514 -7.761 -2.977 1.00 97.88 93 TYR A O 1
ATOM 714 N N . ILE A 1 94 ? -1.288 -7.500 -3.299 1.00 97.38 94 ILE A N 1
ATOM 715 C CA . ILE A 1 94 ? -1.320 -6.260 -4.075 1.00 97.38 94 ILE A CA 1
ATOM 716 C C . ILE A 1 94 ? -0.629 -6.496 -5.414 1.00 97.38 94 ILE A C 1
ATOM 718 O O . ILE A 1 94 ? 0.295 -7.303 -5.521 1.00 97.38 94 ILE A O 1
ATOM 722 N N . LYS A 1 95 ? -1.081 -5.802 -6.449 1.00 97.56 95 LYS A N 1
ATOM 723 C CA . LYS A 1 95 ? -0.563 -5.955 -7.804 1.00 97.56 95 LYS A CA 1
ATOM 724 C C . LYS A 1 95 ? -0.553 -4.608 -8.505 1.00 97.56 95 LYS A C 1
ATOM 726 O O . LYS A 1 95 ? -1.530 -3.870 -8.461 1.00 97.56 95 LYS A O 1
ATOM 731 N N . THR A 1 96 ? 0.532 -4.326 -9.208 1.00 96.19 96 THR A N 1
ATOM 732 C CA . THR A 1 96 ? 0.626 -3.188 -10.121 1.00 96.19 96 THR A CA 1
ATOM 733 C C . THR A 1 96 ? 1.292 -3.626 -11.419 1.00 96.19 96 THR A C 1
ATOM 735 O O . THR A 1 96 ? 1.957 -4.664 -11.475 1.00 96.19 96 THR A O 1
ATOM 738 N N . ARG A 1 97 ? 1.084 -2.859 -12.489 1.00 93.69 97 ARG A N 1
ATOM 739 C CA . ARG A 1 97 ? 1.662 -3.122 -13.808 1.00 93.69 97 ARG A CA 1
ATOM 740 C C . ARG A 1 97 ? 2.677 -2.040 -14.141 1.00 93.69 97 ARG A C 1
ATOM 742 O O . ARG A 1 97 ? 2.338 -0.863 -14.188 1.00 93.69 97 ARG A O 1
ATOM 749 N N . VAL A 1 98 ? 3.889 -2.461 -14.485 1.00 91.06 98 VAL A N 1
ATOM 750 C CA . VAL A 1 98 ? 4.930 -1.581 -15.025 1.00 91.06 98 VAL A CA 1
ATOM 751 C C . VAL A 1 98 ? 4.891 -1.673 -16.553 1.00 91.06 98 VAL A C 1
ATOM 753 O O . VAL A 1 98 ? 5.040 -2.762 -17.101 1.00 91.06 98 VAL A O 1
ATOM 756 N N . MET A 1 99 ? 4.619 -0.559 -17.245 1.00 82.94 99 MET A N 1
ATOM 757 C CA . MET A 1 99 ? 4.426 -0.550 -18.709 1.00 82.94 99 MET A CA 1
ATOM 758 C C . MET A 1 99 ? 5.684 -0.171 -19.503 1.00 82.94 99 MET A C 1
ATOM 760 O O . MET A 1 99 ? 5.902 -0.709 -20.583 1.00 82.94 99 MET A O 1
ATOM 764 N N . ASN A 1 100 ? 6.519 0.726 -18.978 1.00 84.00 100 ASN A N 1
ATOM 765 C CA . ASN A 1 100 ? 7.626 1.338 -19.722 1.00 84.00 100 ASN A CA 1
ATOM 766 C C . ASN A 1 100 ? 8.967 0.667 -19.401 1.00 84.00 100 ASN A C 1
ATOM 768 O O . ASN A 1 100 ? 9.880 1.310 -18.890 1.00 84.00 100 ASN A O 1
ATOM 772 N N . VAL A 1 101 ? 9.070 -0.636 -19.665 1.00 88.38 101 VAL A N 1
ATOM 773 C CA . VAL A 1 101 ? 10.329 -1.381 -19.512 1.00 88.38 101 VAL A CA 1
ATOM 774 C C . VAL A 1 101 ? 11.058 -1.501 -20.850 1.00 88.38 101 VAL A C 1
ATOM 776 O O . VAL A 1 101 ? 10.440 -1.674 -21.901 1.00 88.38 101 VAL A O 1
ATOM 779 N N . THR A 1 102 ? 12.383 -1.428 -20.806 1.00 89.38 102 THR A N 1
ATOM 780 C CA . THR A 1 102 ? 13.273 -1.482 -21.966 1.00 89.38 102 THR A CA 1
ATOM 781 C C . THR A 1 102 ? 13.871 -2.879 -22.087 1.00 89.38 102 THR A C 1
ATOM 783 O O . THR A 1 102 ? 14.378 -3.450 -21.120 1.00 89.38 102 THR A O 1
ATOM 786 N N . ASN A 1 103 ? 13.811 -3.452 -23.290 1.00 91.44 103 ASN A N 1
ATOM 787 C CA . ASN A 1 103 ? 14.390 -4.765 -23.555 1.00 91.44 103 ASN A CA 1
ATOM 788 C C . ASN A 1 103 ? 15.924 -4.726 -23.405 1.00 91.44 103 ASN A C 1
ATOM 790 O O . ASN A 1 103 ? 16.570 -3.785 -23.861 1.00 91.44 103 ASN A O 1
ATOM 794 N N . GLY A 1 104 ? 16.501 -5.755 -22.785 1.00 89.88 104 GLY A N 1
ATOM 795 C CA . GLY A 1 104 ? 17.937 -5.848 -22.507 1.00 89.88 104 GLY A CA 1
ATOM 796 C C . GLY A 1 104 ? 18.399 -5.063 -21.275 1.00 89.88 104 GLY A C 1
ATOM 797 O O . GLY A 1 104 ? 19.598 -5.018 -21.009 1.00 89.88 104 GLY A O 1
ATOM 798 N N . THR A 1 105 ? 17.480 -4.457 -20.518 1.00 87.25 105 THR A N 1
ATOM 799 C CA . THR A 1 105 ? 17.789 -3.720 -19.285 1.00 87.25 105 THR A CA 1
ATOM 800 C C . THR A 1 105 ? 17.531 -4.574 -18.043 1.00 87.25 105 THR A C 1
ATOM 802 O O . THR A 1 105 ? 16.565 -5.336 -17.983 1.00 87.25 105 THR A O 1
ATOM 805 N N . PHE A 1 106 ? 18.394 -4.431 -17.035 1.00 87.25 106 PHE A N 1
ATOM 806 C CA . PHE A 1 106 ? 18.210 -5.034 -15.716 1.00 87.25 106 PHE A CA 1
ATOM 807 C C . PHE A 1 106 ? 17.507 -4.056 -14.781 1.00 87.25 106 PHE A C 1
ATOM 809 O O . PHE A 1 106 ? 17.906 -2.898 -14.679 1.00 87.25 106 PHE A O 1
ATOM 816 N N . TYR A 1 107 ? 16.502 -4.551 -14.066 1.00 86.19 107 TYR A N 1
ATOM 817 C CA . TYR A 1 107 ? 15.730 -3.783 -13.096 1.00 86.19 107 TYR A CA 1
ATOM 818 C C . TYR A 1 107 ? 15.856 -4.419 -11.716 1.00 86.19 107 TYR A C 1
ATOM 820 O O . TYR A 1 107 ? 15.844 -5.645 -11.590 1.00 86.19 107 TYR A O 1
ATOM 828 N N . SER A 1 108 ? 15.941 -3.589 -10.681 1.00 88.75 108 SER A N 1
ATOM 829 C CA . SER A 1 108 ? 15.805 -4.005 -9.289 1.00 88.75 108 SER A CA 1
ATOM 830 C C . SER A 1 108 ? 14.519 -3.427 -8.708 1.00 88.75 108 SER A C 1
ATOM 832 O O . SER A 1 108 ? 14.131 -2.301 -9.012 1.00 88.75 108 SER A O 1
ATOM 834 N N . LEU A 1 109 ? 13.846 -4.215 -7.873 1.00 89.38 109 LEU A N 1
ATOM 835 C CA . LEU A 1 109 ? 12.670 -3.789 -7.128 1.00 89.38 109 LEU A CA 1
ATOM 836 C C . LEU A 1 109 ? 12.905 -4.103 -5.654 1.00 89.38 109 LEU A C 1
ATOM 838 O O . LEU A 1 109 ? 13.244 -5.234 -5.306 1.00 89.38 109 LEU A O 1
ATOM 842 N N . SER A 1 110 ? 12.727 -3.093 -4.810 1.00 90.56 110 SER A N 1
ATOM 843 C CA . SER A 1 110 ? 12.937 -3.178 -3.366 1.00 90.56 110 SER A CA 1
ATOM 844 C C . SER A 1 110 ? 11.642 -2.849 -2.638 1.00 90.56 110 SER A C 1
ATOM 846 O O . SER A 1 110 ? 10.867 -2.011 -3.094 1.00 90.56 110 SER A O 1
ATOM 848 N N . PHE A 1 111 ? 11.429 -3.492 -1.492 1.00 91.19 111 PHE A N 1
ATOM 849 C CA . PHE A 1 111 ? 10.244 -3.305 -0.661 1.00 91.19 111 PHE A CA 1
ATOM 850 C C . PHE A 1 111 ? 10.651 -3.111 0.797 1.00 91.19 111 PHE A C 1
ATOM 852 O O . PHE A 1 111 ? 11.546 -3.803 1.284 1.00 91.19 111 PHE A O 1
ATOM 859 N N . ASN A 1 112 ? 9.935 -2.233 1.496 1.00 91.75 112 ASN A N 1
ATOM 860 C CA . ASN A 1 112 ? 9.988 -2.109 2.948 1.00 91.75 112 ASN A CA 1
ATOM 861 C C . ASN A 1 112 ? 8.755 -2.805 3.535 1.00 91.75 112 ASN A C 1
ATOM 863 O O . ASN A 1 112 ? 7.626 -2.471 3.180 1.00 91.75 112 ASN A O 1
ATOM 867 N N . PHE A 1 113 ? 8.955 -3.787 4.415 1.00 93.75 113 PHE A N 1
ATOM 868 C CA . PHE A 1 113 ? 7.861 -4.525 5.047 1.00 93.75 113 PHE A CA 1
ATOM 869 C C . PHE A 1 113 ? 8.141 -4.772 6.529 1.00 93.75 113 PHE A C 1
ATOM 871 O O . PHE A 1 113 ? 9.288 -4.838 6.967 1.00 93.75 113 PHE A O 1
ATOM 878 N N . ALA A 1 114 ? 7.068 -4.931 7.297 1.00 93.12 114 ALA A N 1
ATOM 879 C CA . ALA A 1 114 ? 7.105 -5.309 8.700 1.00 93.12 114 ALA A CA 1
ATOM 880 C C . ALA A 1 114 ? 6.050 -6.386 8.967 1.00 93.12 114 ALA A C 1
ATOM 882 O O . ALA A 1 114 ? 5.031 -6.455 8.278 1.00 93.12 114 ALA A O 1
ATOM 883 N N . ARG A 1 115 ? 6.306 -7.235 9.964 1.00 90.25 115 ARG A N 1
ATOM 884 C CA . ARG A 1 115 ? 5.384 -8.292 10.390 1.00 90.25 115 ARG A CA 1
ATOM 885 C C . ARG A 1 115 ? 4.590 -7.829 11.611 1.00 90.25 115 ARG A C 1
ATOM 887 O O . ARG A 1 115 ? 5.169 -7.224 12.511 1.00 90.25 115 ARG A O 1
ATOM 894 N N . THR A 1 116 ? 3.299 -8.153 11.632 1.00 83.81 116 THR A N 1
ATOM 895 C CA . THR A 1 116 ? 2.361 -7.912 12.742 1.00 83.81 116 THR A CA 1
ATOM 896 C C . THR A 1 116 ? 1.746 -9.202 13.235 1.00 83.81 116 THR A C 1
ATOM 898 O O . THR A 1 116 ? 1.661 -10.135 12.404 1.00 83.81 116 THR A O 1
#

pLDDT: mean 88.26, std 13.05, range [53.47, 98.56]

Sequence (116 aa):
MKMKKMELLNIVLLFATINVALSVQDGLLPNGNFEQGPKASQMKGTKVTDPHAIPHWEISGYVEYIKAGQTQGDMLLPVPEGAFAVRLGEDAYIKTRVMNVTNGTFYSLSFNFART

Foldseek 3Di:
DVVVVVVVVVVVVVVVPPPPPPPDCPDADPCNLQPQFFDPVQDDPQWGNDQCRRDQKGKDDTKGKDFQQDDDVVRGDDRQDDGIDMDDDPPMDIDGDDDDDDPPDDDDDDDDDDDD

InterPro domains:
  IPR006946 DUF642 L-galactono-1,4-lactone-responsive gene 2-like domain [PF04862] (27-116)
  IPR052437 Pectin Methylation Modulator [PTHR31265] (11-116)